Protein AF-A0A087UK25-F1 (afdb_monomer_lite)

pLDDT: mean 70.15, std 12.63, range [47.31, 92.0]

Structure (mmCIF, N/CA/C/O backbone):
data_AF-A0A087UK25-F1
#
_entry.id   AF-A0A087UK25-F1
#
loop_
_atom_site.group_PDB
_atom_site.id
_atom_site.type_symbol
_atom_site.label_atom_id
_atom_site.label_alt_id
_atom_site.label_comp_id
_atom_site.label_asym_id
_atom_site.label_entity_id
_atom_site.label_seq_id
_atom_site.pdbx_PDB_ins_code
_atom_site.Cartn_x
_atom_site.Cartn_y
_atom_site.Cartn_z
_atom_site.occupancy
_atom_site.B_iso_or_equiv
_atom_site.auth_seq_id
_atom_site.auth_comp_id
_atom_site.auth_asym_id
_atom_site.auth_atom_id
_atom_site.pdbx_PDB_model_num
ATOM 1 N N . MET A 1 1 ? -48.366 -11.200 31.736 1.00 47.31 1 MET A N 1
ATOM 2 C CA . MET A 1 1 ? -47.116 -11.461 30.992 1.00 47.31 1 MET A CA 1
ATOM 3 C C . MET A 1 1 ? -46.096 -10.454 31.483 1.00 47.31 1 MET A C 1
ATOM 5 O O . MET A 1 1 ? -46.268 -9.274 31.219 1.00 47.31 1 MET A O 1
ATOM 9 N N . GLU A 1 2 ? -45.129 -10.889 32.287 1.00 54.22 2 GLU A N 1
ATOM 10 C CA . GLU A 1 2 ? -44.060 -10.013 32.779 1.00 54.22 2 GLU A CA 1
ATOM 11 C C . GLU A 1 2 ? -43.127 -9.650 31.620 1.00 54.22 2 GLU A C 1
ATOM 13 O O . GLU A 1 2 ? -42.489 -10.508 31.008 1.00 54.22 2 GLU A O 1
ATOM 18 N N . GLU A 1 3 ? -43.092 -8.367 31.275 1.00 64.00 3 GLU A N 1
ATOM 19 C CA . GLU A 1 3 ? -42.228 -7.843 30.228 1.00 64.00 3 GLU A CA 1
ATOM 20 C C . GLU A 1 3 ? -40.809 -7.682 30.795 1.00 64.00 3 GLU A C 1
ATOM 22 O O . GLU A 1 3 ? -40.517 -6.765 31.562 1.00 64.00 3 GLU A O 1
ATOM 27 N N . TYR A 1 4 ? -39.914 -8.615 30.457 1.00 65.50 4 TYR A N 1
ATOM 28 C CA . TYR A 1 4 ? -38.508 -8.543 30.862 1.00 65.50 4 TYR A CA 1
ATOM 29 C C . TYR A 1 4 ? -37.875 -7.213 30.413 1.00 65.50 4 TYR A C 1
ATOM 31 O O . TYR A 1 4 ? -37.986 -6.844 29.237 1.00 65.50 4 TYR A O 1
ATOM 39 N N . PRO A 1 5 ? -37.120 -6.508 31.281 1.00 65.69 5 PRO A N 1
ATOM 40 C CA . PRO A 1 5 ? -36.478 -5.264 30.888 1.00 65.69 5 PRO A CA 1
ATOM 41 C C . PRO A 1 5 ? -35.438 -5.533 29.795 1.00 65.69 5 PRO A C 1
ATOM 43 O O . PRO A 1 5 ? -34.476 -6.289 29.977 1.00 65.69 5 PRO A O 1
ATOM 46 N N . ARG A 1 6 ? -35.606 -4.878 28.640 1.00 67.19 6 ARG A N 1
ATOM 47 C CA . ARG A 1 6 ? -34.639 -4.902 27.534 1.00 67.19 6 ARG A CA 1
ATOM 48 C C . ARG A 1 6 ? -33.310 -4.310 28.011 1.00 67.19 6 ARG A C 1
ATOM 50 O O . ARG A 1 6 ? -33.111 -3.096 27.971 1.00 67.19 6 ARG A O 1
ATOM 57 N N . ARG A 1 7 ? -32.368 -5.162 28.434 1.00 66.06 7 ARG A N 1
ATOM 58 C CA . ARG A 1 7 ? -30.991 -4.741 28.741 1.00 66.06 7 ARG A CA 1
ATOM 59 C C . ARG A 1 7 ? -30.417 -4.006 27.528 1.00 66.06 7 ARG A C 1
ATOM 61 O O . ARG A 1 7 ? -30.260 -4.592 26.453 1.00 66.06 7 ARG A O 1
ATOM 68 N N . ARG A 1 8 ? -30.076 -2.722 27.692 1.00 64.31 8 ARG A N 1
ATOM 69 C CA . ARG A 1 8 ? -29.335 -1.970 26.671 1.00 64.31 8 ARG A CA 1
ATOM 70 C C . ARG A 1 8 ? -28.025 -2.717 26.407 1.00 64.31 8 ARG A C 1
ATOM 72 O O . ARG A 1 8 ? -27.237 -2.935 27.325 1.00 64.31 8 ARG A O 1
ATOM 79 N N . LYS A 1 9 ? -27.815 -3.162 25.161 1.00 64.25 9 LYS A N 1
ATOM 80 C CA . LYS A 1 9 ? -26.583 -3.861 24.761 1.00 64.25 9 LYS A CA 1
ATOM 81 C C . LYS A 1 9 ? -25.376 -2.984 25.138 1.00 64.25 9 LYS A C 1
ATOM 83 O O . LYS A 1 9 ? -25.430 -1.778 24.893 1.00 64.25 9 LYS A O 1
ATOM 88 N N . PRO A 1 10 ? -24.302 -3.556 25.710 1.00 62.62 10 PRO A N 1
ATOM 89 C CA . PRO A 1 10 ? -23.172 -2.775 26.199 1.00 62.62 10 PRO A CA 1
ATOM 90 C C . PRO A 1 10 ? -22.561 -1.953 25.062 1.00 62.62 10 PRO A C 1
ATOM 92 O O . PRO A 1 10 ? -22.342 -2.469 23.961 1.00 62.62 10 PRO A O 1
ATOM 95 N N . ILE A 1 11 ? -22.264 -0.681 25.344 1.00 60.81 11 ILE A N 1
ATOM 96 C CA . ILE A 1 11 ? -21.684 0.297 24.404 1.00 60.81 11 ILE A CA 1
ATOM 97 C C . ILE A 1 11 ? -20.415 -0.269 23.738 1.00 60.81 11 ILE A C 1
ATOM 99 O O . ILE A 1 11 ? -20.180 -0.065 22.549 1.00 60.81 11 ILE A O 1
ATOM 103 N N . TYR A 1 12 ? -19.666 -1.108 24.457 1.00 52.78 12 TYR A N 1
ATOM 104 C CA . TYR A 1 12 ? -18.483 -1.810 23.958 1.00 52.78 12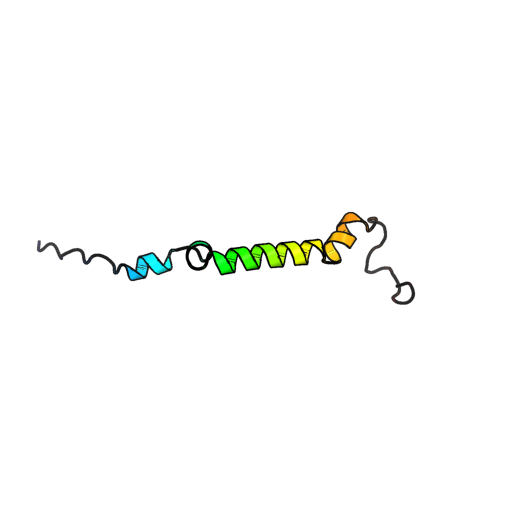 TYR A CA 1
ATOM 105 C C . TYR A 1 12 ? -18.731 -2.717 22.736 1.00 52.78 12 TYR A C 1
ATOM 107 O O . TYR A 1 12 ? -17.828 -2.887 21.917 1.00 52.78 12 TYR A O 1
ATOM 115 N N . LYS A 1 13 ? -19.948 -3.253 22.527 1.00 54.72 13 LYS A N 1
ATOM 116 C CA . LYS A 1 13 ? -20.276 -3.980 21.281 1.00 54.72 13 LYS A CA 1
ATOM 117 C C . LYS A 1 13 ? -20.435 -3.046 20.073 1.00 54.72 13 LYS A C 1
ATOM 119 O O . LYS A 1 13 ? -20.227 -3.501 18.952 1.00 54.72 13 LYS A O 1
ATOM 124 N N . ARG A 1 14 ? -20.763 -1.759 20.270 1.00 55.59 14 ARG A N 1
ATOM 125 C CA . ARG A 1 14 ? -20.759 -0.751 19.188 1.00 55.59 14 ARG A CA 1
ATOM 126 C C . ARG A 1 14 ? -19.337 -0.374 18.777 1.00 55.59 14 ARG A C 1
ATOM 128 O O . ARG A 1 14 ? -19.083 -0.266 17.586 1.00 55.59 14 ARG A O 1
ATOM 135 N N . ALA A 1 15 ? -18.405 -0.267 19.726 1.00 58.31 15 ALA A N 1
ATOM 136 C CA . ALA A 1 15 ? -17.001 0.046 19.434 1.00 58.31 15 ALA A CA 1
ATOM 137 C C . ALA A 1 15 ? -16.319 -1.004 18.533 1.00 58.31 15 ALA A C 1
ATOM 139 O O . ALA A 1 15 ? -15.421 -0.678 17.764 1.00 58.31 15 ALA A O 1
ATOM 140 N N . ARG A 1 16 ? -16.781 -2.263 18.576 1.00 58.72 16 ARG A N 1
ATOM 141 C CA . ARG A 1 16 ? -16.284 -3.351 17.718 1.00 58.72 16 ARG A CA 1
ATOM 142 C C . ARG A 1 16 ? -16.785 -3.269 16.261 1.00 58.72 16 ARG A C 1
ATOM 144 O O . ARG A 1 16 ? -16.314 -4.033 15.431 1.00 58.72 16 ARG A O 1
ATOM 151 N N . LYS A 1 17 ? -17.726 -2.365 15.952 1.00 66.25 17 LYS A N 1
ATOM 152 C CA . LYS A 1 17 ? -18.257 -2.126 14.596 1.00 66.25 17 LYS A CA 1
ATOM 153 C C . LYS A 1 17 ? -17.660 -0.897 13.905 1.00 66.25 17 LYS A C 1
ATOM 155 O O . LYS A 1 17 ? -18.066 -0.601 12.786 1.00 66.25 17 LYS A O 1
ATOM 160 N N . LEU A 1 18 ? -16.750 -0.162 14.550 1.00 70.94 18 LEU A N 1
ATOM 161 C CA . LEU A 1 18 ? -16.094 0.952 13.875 1.00 70.94 18 LEU A CA 1
ATOM 162 C C . LEU A 1 18 ? -15.021 0.428 12.916 1.00 70.94 18 LEU A C 1
ATOM 164 O O . LEU A 1 18 ? -14.215 -0.417 13.321 1.00 70.94 18 LEU A O 1
ATOM 168 N N . PRO A 1 19 ? -14.992 0.928 11.669 1.00 76.88 19 PRO A N 1
ATOM 169 C CA . PRO A 1 19 ? -13.958 0.552 10.724 1.00 76.88 19 PRO A CA 1
ATOM 170 C C . PRO A 1 19 ? -12.586 0.970 11.262 1.00 76.88 19 PRO A C 1
ATOM 172 O O . PRO A 1 19 ? -12.450 1.978 11.963 1.00 76.88 19 PRO A O 1
ATOM 175 N N . PHE A 1 20 ? -11.559 0.186 10.931 1.00 76.50 20 PHE A N 1
ATOM 176 C CA . PHE A 1 20 ? -10.184 0.410 11.389 1.00 76.50 20 PHE A CA 1
ATOM 177 C C . PHE A 1 20 ? -9.683 1.826 11.060 1.00 76.50 20 PHE A C 1
ATOM 179 O O . PHE A 1 20 ? -9.009 2.445 11.882 1.00 76.50 20 PHE A O 1
ATOM 186 N N . SER A 1 21 ? -10.115 2.380 9.923 1.00 78.12 21 SER A N 1
ATOM 187 C CA . SER A 1 21 ? -9.836 3.756 9.502 1.00 78.12 21 SER A CA 1
ATOM 188 C C . SER A 1 21 ? -10.351 4.821 10.477 1.00 78.12 21 SER A C 1
ATOM 190 O O . SER A 1 21 ? -9.685 5.828 10.682 1.00 78.12 21 SER A O 1
ATOM 192 N N . HIS A 1 22 ? -11.497 4.603 11.126 1.00 80.88 22 HIS A N 1
ATOM 193 C CA . HIS A 1 22 ? -12.025 5.522 12.142 1.00 80.88 22 HIS A CA 1
ATOM 194 C C . HIS A 1 22 ? -11.351 5.346 13.500 1.00 80.88 22 HIS A C 1
ATOM 196 O O . HIS A 1 22 ? -11.241 6.291 14.275 1.00 80.88 22 HIS A O 1
ATOM 202 N N . ARG A 1 23 ? -10.921 4.120 13.809 1.00 82.44 23 ARG A N 1
ATOM 203 C CA . ARG A 1 23 ? -10.294 3.802 15.093 1.00 82.44 23 ARG A CA 1
ATOM 204 C C . ARG A 1 23 ? -8.845 4.277 15.157 1.00 82.44 23 ARG A C 1
ATOM 206 O O . ARG A 1 23 ? -8.397 4.711 16.213 1.00 82.44 23 ARG A O 1
ATOM 213 N N . TYR A 1 24 ? -8.140 4.210 14.028 1.00 84.31 24 TYR A N 1
ATOM 214 C CA . TYR A 1 24 ? -6.736 4.592 13.905 1.00 84.31 24 TYR A CA 1
ATOM 215 C C . TYR A 1 24 ? -6.494 5.407 12.625 1.00 84.31 24 TYR A C 1
ATOM 217 O O . TYR A 1 24 ? -5.796 4.945 11.718 1.00 84.31 24 TYR A O 1
ATOM 225 N N . PRO A 1 25 ? -7.028 6.639 12.540 1.00 86.75 25 PRO A N 1
ATOM 226 C CA . PRO A 1 25 ? -6.979 7.436 11.314 1.00 86.75 25 PRO A CA 1
ATOM 227 C C . PRO A 1 25 ? -5.550 7.770 10.883 1.00 86.75 25 PRO A C 1
ATOM 229 O O . PRO A 1 25 ? -5.231 7.692 9.701 1.00 86.75 25 PRO A O 1
ATOM 232 N N . LYS A 1 26 ? -4.658 8.059 11.840 1.00 88.06 26 LYS A N 1
ATOM 233 C CA . LYS A 1 26 ? -3.245 8.353 11.554 1.00 88.06 26 LYS A CA 1
ATOM 234 C C . LYS A 1 26 ? -2.513 7.152 10.954 1.00 88.06 26 LYS A C 1
ATOM 236 O O . LYS A 1 26 ? -1.790 7.306 9.979 1.00 88.06 26 LYS A O 1
ATOM 241 N N . ILE A 1 27 ? -2.722 5.961 11.518 1.00 88.12 27 ILE A N 1
ATOM 242 C CA . ILE A 1 27 ? -2.074 4.728 11.048 1.00 88.12 27 ILE A CA 1
ATOM 243 C C . ILE A 1 27 ? -2.600 4.368 9.661 1.00 88.12 27 ILE A C 1
ATOM 245 O O . ILE A 1 27 ? -1.810 4.086 8.765 1.00 88.12 27 ILE A O 1
ATOM 249 N N . PHE A 1 28 ? -3.920 4.441 9.470 1.00 92.00 28 PHE A N 1
ATOM 250 C CA . PHE A 1 28 ? -4.543 4.201 8.175 1.00 92.00 28 PHE A CA 1
ATOM 251 C C . PHE A 1 28 ? -3.988 5.157 7.111 1.00 92.00 28 PHE A C 1
ATOM 253 O O . PHE A 1 28 ? -3.496 4.700 6.084 1.00 92.00 28 PHE A O 1
ATOM 260 N N . TYR A 1 29 ? -3.959 6.463 7.390 1.00 89.88 29 TYR A N 1
ATOM 261 C CA . TYR A 1 29 ? -3.426 7.459 6.461 1.00 89.88 29 TYR A CA 1
ATOM 262 C C . TYR A 1 29 ? -1.946 7.222 6.132 1.00 89.88 29 TYR A C 1
ATOM 264 O O . TYR A 1 29 ? -1.593 7.136 4.959 1.00 89.88 29 TYR A O 1
ATOM 272 N N . CYS A 1 30 ? -1.090 7.027 7.142 1.00 91.50 30 CYS A N 1
ATOM 273 C CA . CYS A 1 30 ? 0.326 6.735 6.912 1.00 91.50 30 CYS A CA 1
ATOM 274 C C . CYS A 1 30 ? 0.531 5.451 6.104 1.00 91.50 30 CYS A C 1
ATOM 276 O O . CYS A 1 30 ? 1.385 5.424 5.224 1.00 91.50 30 CYS A O 1
ATOM 278 N N . SER A 1 31 ? -0.255 4.401 6.363 1.00 89.69 31 SER A N 1
ATOM 279 C CA . SER A 1 31 ? -0.156 3.156 5.597 1.00 89.69 31 SER A CA 1
ATOM 280 C C . SER A 1 31 ? -0.576 3.342 4.140 1.00 89.69 31 SER A C 1
ATOM 282 O O . SER A 1 31 ? 0.115 2.857 3.254 1.00 89.69 31 SER A O 1
ATOM 284 N N . VAL A 1 32 ? -1.646 4.095 3.871 1.00 91.06 32 VAL A N 1
ATOM 285 C CA . VAL A 1 32 ? -2.108 4.376 2.505 1.00 91.06 32 VAL A CA 1
ATOM 286 C C . VAL A 1 32 ? -1.075 5.206 1.748 1.00 91.06 32 VAL A C 1
ATOM 288 O O . VAL A 1 32 ? -0.711 4.848 0.631 1.00 91.06 32 VAL A O 1
ATOM 291 N N . VAL A 1 33 ? -0.544 6.263 2.367 1.00 91.19 33 VAL A N 1
ATOM 292 C CA . VAL A 1 33 ? 0.506 7.093 1.760 1.00 91.19 33 VAL A CA 1
ATOM 293 C C . VAL A 1 33 ? 1.773 6.270 1.518 1.00 91.19 33 VAL A C 1
ATOM 295 O O . VAL A 1 33 ? 2.293 6.274 0.406 1.00 91.19 33 VAL A O 1
ATOM 298 N N . GLY A 1 34 ? 2.228 5.499 2.508 1.00 90.06 34 GLY A N 1
ATOM 299 C CA . GLY A 1 34 ? 3.415 4.652 2.386 1.00 90.06 34 GLY A CA 1
ATOM 300 C C . GLY A 1 34 ? 3.278 3.579 1.305 1.00 90.06 34 GLY A C 1
ATOM 301 O O . GLY A 1 34 ? 4.177 3.428 0.483 1.00 90.06 34 GLY A O 1
ATOM 302 N N . ILE A 1 35 ? 2.138 2.882 1.254 1.00 89.44 35 ILE A N 1
ATOM 303 C CA . ILE A 1 35 ? 1.857 1.868 0.228 1.00 89.44 35 ILE A CA 1
ATOM 304 C C . ILE A 1 35 ? 1.763 2.518 -1.152 1.00 89.44 35 ILE A C 1
ATOM 306 O O . ILE A 1 35 ? 2.340 1.994 -2.096 1.00 89.44 35 ILE A O 1
ATOM 310 N N . SER A 1 36 ? 1.091 3.666 -1.279 1.00 86.19 36 SER A N 1
ATOM 311 C CA . SER A 1 36 ? 0.996 4.370 -2.561 1.00 86.19 36 SER A CA 1
ATOM 312 C C . SER A 1 36 ? 2.375 4.780 -3.079 1.00 86.19 36 SER A C 1
ATOM 314 O O . SER A 1 36 ? 2.704 4.469 -4.219 1.00 86.19 36 SER A O 1
ATOM 316 N N . GLY A 1 37 ? 3.222 5.371 -2.229 1.00 84.81 37 GLY A N 1
ATOM 317 C CA . GLY A 1 37 ? 4.597 5.709 -2.587 1.00 84.81 37 GLY A CA 1
ATOM 318 C C . GLY A 1 37 ? 5.397 4.471 -2.982 1.00 84.81 37 GLY A C 1
ATOM 319 O O . GLY A 1 37 ? 6.040 4.460 -4.026 1.00 84.81 37 GLY A O 1
ATOM 320 N N . LEU A 1 38 ? 5.295 3.393 -2.204 1.00 85.69 38 LEU A N 1
ATOM 321 C CA . LEU A 1 38 ? 5.993 2.147 -2.502 1.00 85.69 38 LEU A CA 1
ATOM 322 C C . LEU A 1 38 ? 5.551 1.557 -3.844 1.00 85.69 38 LEU A C 1
ATOM 324 O O . LEU A 1 38 ? 6.402 1.142 -4.616 1.00 85.69 38 LEU A O 1
ATOM 328 N N . ILE A 1 39 ? 4.254 1.585 -4.152 1.00 83.44 39 ILE A N 1
ATOM 329 C CA . ILE A 1 39 ? 3.699 1.140 -5.433 1.00 83.44 39 ILE A CA 1
ATOM 330 C C . ILE A 1 39 ? 4.215 2.016 -6.587 1.00 83.44 39 ILE A C 1
ATOM 332 O O . ILE A 1 39 ? 4.714 1.472 -7.569 1.00 83.44 39 ILE A O 1
ATOM 336 N N . PHE A 1 40 ? 4.189 3.347 -6.460 1.00 79.69 40 PHE A N 1
ATOM 337 C CA . PHE A 1 40 ? 4.691 4.262 -7.497 1.00 79.69 40 PHE A CA 1
ATOM 338 C C . PHE A 1 40 ? 6.188 4.096 -7.786 1.00 79.69 40 PHE A C 1
ATOM 340 O O . PHE A 1 40 ? 6.602 4.175 -8.939 1.00 79.69 40 PHE A O 1
ATOM 347 N N . PHE A 1 41 ? 6.998 3.844 -6.756 1.00 75.25 41 PHE A N 1
ATOM 348 C CA . PHE A 1 41 ? 8.433 3.590 -6.913 1.00 75.25 41 PHE A CA 1
ATOM 349 C C . PHE A 1 41 ? 8.762 2.122 -7.203 1.00 75.25 41 PHE A C 1
ATOM 351 O O . PHE A 1 41 ? 9.921 1.783 -7.449 1.00 75.25 41 PHE A O 1
ATOM 358 N N . SER A 1 42 ? 7.771 1.233 -7.180 1.00 75.94 42 SER A N 1
ATOM 359 C CA . SER A 1 42 ? 8.006 -0.180 -7.425 1.00 75.94 42 SER A CA 1
ATOM 360 C C . SER A 1 42 ? 8.227 -0.447 -8.919 1.00 75.94 42 SER A C 1
ATOM 362 O O . SER A 1 42 ? 7.486 0.019 -9.787 1.00 75.94 42 SER A O 1
ATOM 364 N N . ARG A 1 43 ? 9.241 -1.274 -9.209 1.00 65.62 43 ARG A N 1
ATOM 365 C CA . ARG A 1 43 ? 9.509 -1.850 -10.537 1.00 65.62 43 ARG A CA 1
ATOM 366 C C . ARG A 1 43 ? 8.276 -2.382 -11.285 1.00 65.62 43 ARG A C 1
ATOM 368 O O . ARG A 1 43 ? 8.235 -2.149 -12.484 1.00 65.62 43 ARG A O 1
ATOM 375 N N . PRO A 1 44 ? 7.275 -3.050 -10.672 1.00 68.75 44 PRO A N 1
ATOM 376 C CA . PRO A 1 44 ? 6.128 -3.561 -11.422 1.00 68.75 44 PRO A CA 1
ATOM 377 C C . PRO A 1 44 ? 5.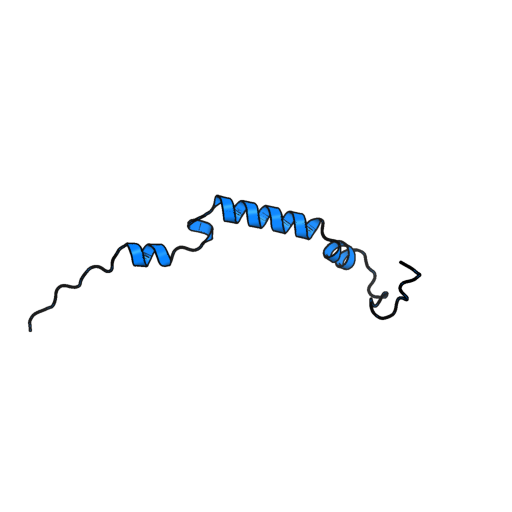324 -2.479 -12.149 1.00 68.75 44 PRO A C 1
ATOM 379 O O . PRO A 1 44 ? 4.818 -2.7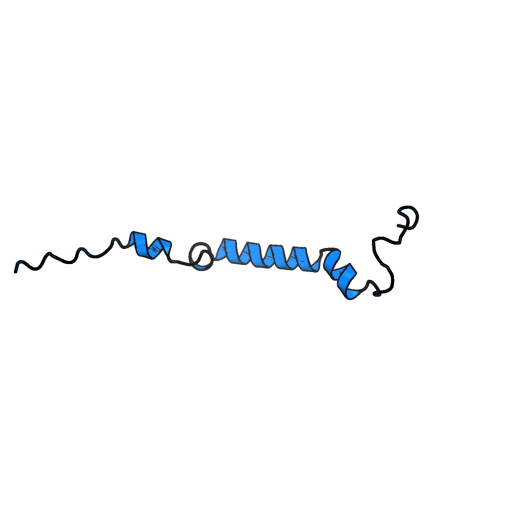62 -13.226 1.00 68.75 44 PRO A O 1
ATOM 382 N N . ILE A 1 45 ? 5.232 -1.244 -11.638 1.00 69.00 45 ILE A N 1
ATOM 383 C CA . ILE A 1 45 ? 4.564 -0.163 -12.386 1.00 69.00 45 ILE A CA 1
ATOM 384 C C . ILE A 1 45 ? 5.412 0.299 -13.568 1.00 69.00 45 ILE A C 1
ATOM 386 O O . ILE A 1 45 ? 4.873 0.523 -14.648 1.00 69.00 45 ILE A O 1
ATOM 390 N N . TYR A 1 46 ? 6.728 0.404 -13.388 1.00 66.19 46 TYR A N 1
ATOM 391 C CA . TYR A 1 46 ? 7.642 0.704 -14.490 1.00 66.19 46 TYR A CA 1
ATOM 392 C C . TYR A 1 46 ? 7.586 -0.364 -15.580 1.00 66.19 46 TYR A C 1
ATOM 394 O O . TYR A 1 46 ? 7.484 -0.023 -16.755 1.00 66.19 46 TYR A O 1
ATOM 402 N N . ASP A 1 47 ? 7.578 -1.638 -15.193 1.00 70.69 47 ASP A N 1
ATOM 403 C CA . ASP A 1 47 ? 7.419 -2.750 -16.123 1.00 70.69 47 ASP A CA 1
ATOM 404 C C . ASP A 1 47 ? 6.061 -2.672 -16.837 1.00 70.69 47 ASP A C 1
ATOM 406 O O . ASP A 1 47 ? 6.012 -2.800 -18.048 1.00 70.69 47 ASP A O 1
ATOM 410 N N . ILE A 1 48 ? 4.954 -2.381 -16.149 1.00 71.12 48 ILE A N 1
ATOM 411 C CA . ILE A 1 48 ? 3.643 -2.246 -16.813 1.00 71.12 48 ILE A CA 1
ATOM 412 C C . ILE A 1 48 ? 3.604 -1.057 -17.791 1.00 71.12 48 ILE A C 1
ATOM 414 O O . ILE A 1 48 ? 2.997 -1.160 -18.853 1.00 71.12 48 ILE A O 1
ATOM 418 N N . MET A 1 49 ? 4.218 0.077 -17.438 1.00 71.19 49 MET A N 1
ATOM 419 C CA . MET A 1 49 ? 4.117 1.322 -18.214 1.00 71.19 49 MET A CA 1
ATOM 420 C C . MET A 1 49 ? 5.109 1.399 -19.379 1.00 71.19 49 MET A C 1
ATOM 422 O O . MET A 1 49 ? 4.793 1.994 -20.406 1.00 71.19 49 MET A O 1
ATOM 426 N N . PHE A 1 50 ? 6.310 0.838 -19.217 1.00 68.38 50 PHE A N 1
ATOM 427 C CA . PHE A 1 50 ? 7.413 1.003 -20.168 1.00 68.38 50 PHE A CA 1
ATOM 428 C C . PHE A 1 50 ? 7.891 -0.299 -20.802 1.00 68.38 50 PHE A C 1
ATOM 430 O O . PHE A 1 50 ? 8.640 -0.236 -21.778 1.00 68.38 50 PHE A O 1
ATOM 437 N N . ARG A 1 51 ? 7.490 -1.475 -20.302 1.00 61.50 51 ARG A N 1
ATOM 438 C CA . ARG A 1 51 ? 7.863 -2.735 -20.948 1.00 61.50 51 ARG A CA 1
ATOM 439 C C . ARG A 1 51 ? 6.950 -2.949 -22.156 1.00 61.50 51 ARG A C 1
ATOM 441 O O . ARG A 1 51 ? 5.739 -3.095 -21.985 1.00 61.50 51 ARG A O 1
ATOM 448 N N . PRO A 1 52 ? 7.490 -2.971 -23.384 1.00 61.00 52 PRO A N 1
ATOM 449 C CA . PRO A 1 52 ? 6.695 -3.353 -24.536 1.00 61.00 52 PRO A CA 1
ATOM 450 C C . PRO A 1 52 ? 6.211 -4.806 -24.352 1.00 61.00 52 PRO A C 1
ATOM 452 O O . PRO A 1 52 ? 6.952 -5.634 -23.811 1.00 61.00 52 PRO A O 1
ATOM 455 N N . PRO A 1 53 ? 4.991 -5.148 -24.808 1.00 61.88 53 PRO A N 1
ATOM 456 C CA . PRO A 1 53 ? 4.374 -6.468 -24.618 1.00 61.88 53 PRO A CA 1
ATOM 457 C C . PRO A 1 53 ? 5.114 -7.621 -25.324 1.00 61.88 53 PRO A C 1
ATOM 459 O O . PRO A 1 53 ? 4.668 -8.759 -25.280 1.00 61.88 53 PRO A O 1
ATOM 462 N N . THR A 1 54 ? 6.234 -7.342 -25.989 1.00 55.25 54 THR A N 1
ATOM 463 C 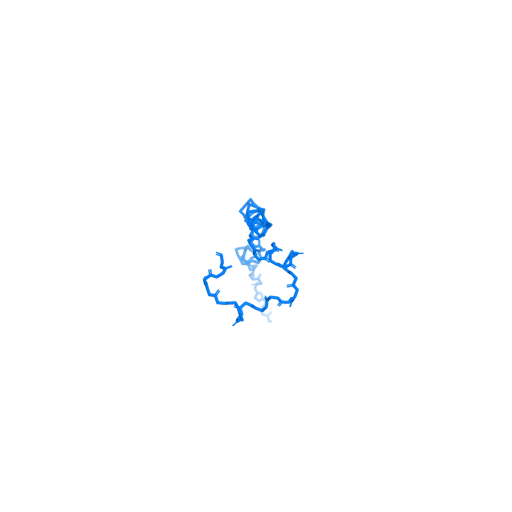CA . THR A 1 54 ? 7.042 -8.293 -26.759 1.00 55.25 54 THR A CA 1
ATOM 464 C C . THR A 1 54 ? 8.078 -9.060 -25.941 1.00 55.25 54 THR A C 1
ATOM 466 O O . THR A 1 54 ? 8.704 -9.969 -26.477 1.00 55.25 54 THR A O 1
ATOM 469 N N . ILE A 1 55 ? 8.287 -8.720 -24.667 1.00 58.03 55 ILE A N 1
ATOM 470 C CA . ILE A 1 55 ? 9.311 -9.355 -23.828 1.00 58.03 55 ILE A CA 1
ATOM 471 C C . ILE A 1 55 ? 8.625 -10.223 -22.775 1.00 58.03 55 ILE A C 1
ATOM 473 O O . ILE A 1 55 ? 8.479 -9.811 -21.618 1.00 58.03 55 ILE A O 1
ATOM 477 N N . ASP A 1 56 ? 8.221 -11.425 -23.184 1.00 58.50 56 ASP A N 1
ATOM 478 C CA . ASP A 1 56 ? 7.764 -12.457 -22.259 1.00 58.50 56 ASP A CA 1
ATOM 479 C C . ASP A 1 56 ? 8.868 -12.723 -21.212 1.00 58.50 56 ASP A C 1
ATOM 481 O O . ASP A 1 56 ? 10.022 -12.996 -21.562 1.00 58.50 56 ASP A O 1
ATOM 485 N N . PRO A 1 57 ? 8.575 -12.643 -19.901 1.00 58.66 57 PRO A N 1
ATOM 486 C CA . PRO A 1 57 ? 9.575 -12.855 -18.852 1.00 58.66 57 PRO A CA 1
ATOM 487 C C . PRO A 1 57 ? 10.075 -14.307 -18.780 1.00 58.66 57 PRO A C 1
ATOM 489 O O . PRO A 1 57 ? 11.020 -14.580 -18.047 1.00 58.66 57 PRO A O 1
ATOM 492 N N . LEU A 1 58 ? 9.435 -15.218 -19.519 1.00 58.09 58 LEU A N 1
ATOM 493 C CA . LEU A 1 58 ? 9.766 -16.639 -19.621 1.00 58.09 58 LEU A CA 1
AT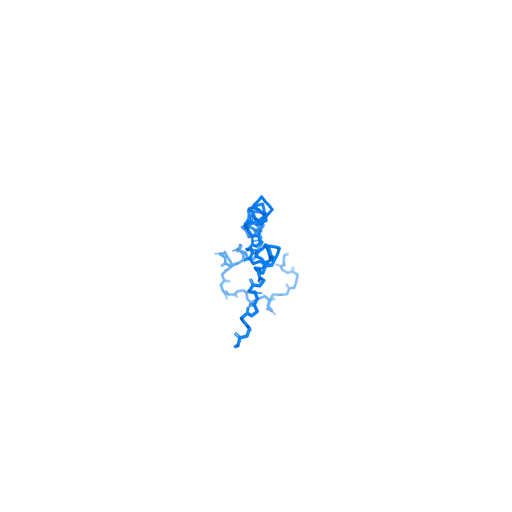OM 494 C C . LEU A 1 58 ? 10.678 -16.965 -20.815 1.00 58.09 58 LEU A C 1
ATOM 496 O O . LEU A 1 58 ? 11.153 -18.092 -20.907 1.00 58.09 58 LEU A O 1
ATOM 500 N N . THR A 1 59 ? 10.924 -16.009 -21.719 1.00 55.75 59 THR A N 1
ATOM 501 C CA . THR A 1 59 ? 11.715 -16.226 -22.944 1.00 55.75 59 THR A CA 1
ATOM 502 C C . THR A 1 59 ? 13.064 -15.509 -22.953 1.00 55.75 59 THR A C 1
ATOM 504 O O . THR A 1 59 ? 13.827 -15.707 -23.894 1.00 55.75 59 THR A O 1
ATOM 507 N N . LEU A 1 60 ? 13.383 -14.682 -21.947 1.00 56.75 60 LEU A N 1
ATOM 508 C CA . LEU A 1 60 ? 14.717 -14.080 -21.833 1.00 56.75 60 LEU A CA 1
ATOM 509 C C . LEU A 1 60 ? 15.646 -14.922 -20.966 1.00 56.75 60 LEU A C 1
ATOM 511 O O . LEU A 1 60 ? 15.377 -15.154 -19.786 1.00 56.75 60 LEU A O 1
ATOM 515 N N . ASP A 1 61 ? 16.770 -15.298 -21.565 1.00 59.00 61 ASP A N 1
ATOM 516 C CA . ASP A 1 61 ? 17.899 -15.942 -20.907 1.00 59.00 61 ASP A CA 1
ATOM 517 C C . ASP A 1 61 ? 18.516 -14.981 -19.866 1.00 59.00 61 ASP A C 1
ATOM 519 O O . ASP A 1 61 ? 18.668 -13.782 -20.149 1.00 59.00 61 ASP A O 1
ATOM 523 N N . PRO A 1 62 ? 18.864 -15.449 -18.652 1.00 58.16 62 PRO A N 1
ATOM 524 C CA . PRO A 1 62 ? 19.264 -14.584 -17.544 1.00 58.16 62 PRO A CA 1
ATOM 525 C C . PRO A 1 62 ? 20.585 -13.833 -17.778 1.00 58.16 62 PRO A C 1
ATOM 527 O O . PRO A 1 62 ? 20.894 -12.937 -16.996 1.00 58.16 62 PRO A O 1
ATOM 530 N N . GLU A 1 63 ? 21.336 -14.154 -18.834 1.00 57.59 63 GLU A N 1
ATOM 531 C CA . GLU A 1 63 ? 22.599 -13.496 -19.193 1.00 57.59 63 GLU A CA 1
ATOM 532 C C . GLU A 1 63 ? 22.436 -12.137 -19.897 1.00 57.59 63 GLU A C 1
ATOM 534 O O . GLU A 1 63 ? 23.393 -11.374 -19.967 1.00 57.59 63 GLU A O 1
ATOM 539 N N . THR A 1 64 ? 21.239 -11.790 -20.387 1.00 59.66 64 THR A N 1
ATOM 540 C CA . THR A 1 64 ? 20.987 -10.502 -21.081 1.00 59.66 64 THR A CA 1
ATOM 541 C C . THR A 1 64 ? 20.311 -9.441 -20.204 1.00 59.66 64 THR A C 1
ATOM 543 O O . THR A 1 64 ? 19.766 -8.461 -20.715 1.00 59.66 64 THR A O 1
ATOM 546 N N . ARG A 1 65 ? 20.333 -9.635 -18.880 1.00 52.09 65 ARG A N 1
ATOM 547 C CA . ARG A 1 65 ? 19.796 -8.697 -17.883 1.00 52.09 65 ARG A CA 1
ATOM 548 C C . ARG A 1 65 ? 20.751 -7.572 -17.509 1.00 52.09 65 ARG A C 1
ATOM 550 O O . ARG A 1 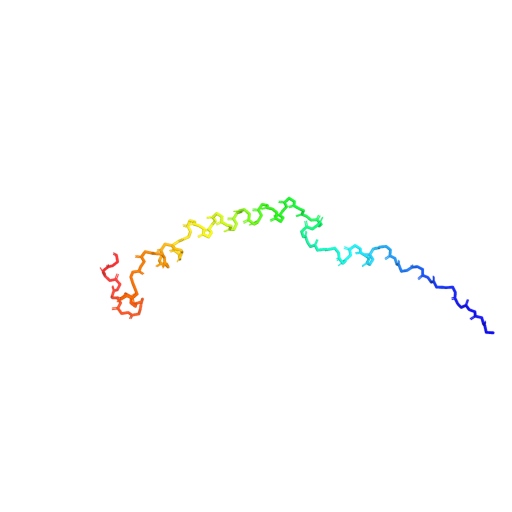65 ? 21.962 -7.836 -17.375 1.00 52.09 65 ARG A O 1
#

Radius of gyration: 25.88 Å; chains: 1; bounding box: 70×25×60 Å

Organism: Stegodyphus mimosarum (NCBI:txid407821)

Secondary structure (DSSP, 8-state):
------PPPPTHHHHTTS-HHHHSHHHHHHHHHHHHHHHHHSHHHHHHHHS-TT--TTTS-GGG-

Sequence (65 aa):
MEEYPRRRKPIYKRARKLPFSHRYPKIFYCSVVGISGLIFFSRPIYDIMFRPPTIDPLTLDPETR

Foldseek 3Di:
DDDPDDPDDDVVVVVVPDPPCVVCVPVVVVVVVVVVVCVVPDPVVVCVPPPDPPDDVVPDDPVVD